Protein AF-A0A1V6TQ39-F1 (afdb_monomer_lite)

pLDDT: mean 83.2, std 12.75, range [43.53, 94.88]

Organism: NCBI:txid254877

Sequence (62 aa):
MNGYAERSGGMIITRMRMLALEGKLPKDLWLEFASAAVWLLNRTPSYIATENRWAIREHGIL

Structure (mmCIF, N/CA/C/O backbone):
data_AF-A0A1V6TQ39-F1
#
_entry.id   AF-A0A1V6TQ39-F1
#
loop_
_atom_site.group_PDB
_atom_site.id
_atom_site.type_symbol
_atom_site.label_atom_id
_atom_site.label_alt_id
_atom_site.label_comp_id
_atom_site.label_asym_id
_atom_site.label_entity_id
_atom_site.label_seq_id
_atom_site.pdbx_PDB_ins_code
_atom_site.Cartn_x
_atom_site.Cartn_y
_atom_site.Cartn_z
_atom_site.occupancy
_atom_site.B_iso_or_equiv
_atom_site.auth_seq_id
_atom_site.auth_comp_id
_atom_site.auth_asym_id
_atom_site.auth_atom_id
_atom_site.pdbx_PDB_model_num
ATOM 1 N N . MET A 1 1 ? 20.651 -8.118 -3.797 1.00 43.53 1 MET A N 1
ATOM 2 C CA . MET A 1 1 ? 19.369 -8.700 -4.244 1.00 43.53 1 MET A CA 1
ATOM 3 C C . MET A 1 1 ? 18.371 -8.428 -3.122 1.00 43.53 1 MET A C 1
ATOM 5 O O . MET A 1 1 ? 18.511 -9.058 -2.095 1.00 43.53 1 MET A O 1
ATOM 9 N N . ASN A 1 2 ? 17.549 -7.373 -3.236 1.00 53.84 2 ASN A N 1
ATOM 10 C CA . ASN A 1 2 ? 16.456 -7.016 -2.292 1.00 53.84 2 ASN A CA 1
ATOM 11 C C . ASN A 1 2 ? 15.574 -5.853 -2.797 1.00 53.84 2 ASN A C 1
ATOM 13 O O . ASN A 1 2 ? 14.444 -5.695 -2.347 1.00 53.84 2 ASN A O 1
ATOM 17 N N . GLY A 1 3 ? 16.015 -5.122 -3.828 1.00 59.16 3 GLY A N 1
ATOM 18 C CA . GLY A 1 3 ? 15.281 -3.959 -4.334 1.00 59.16 3 GLY A CA 1
ATOM 19 C C . GLY A 1 3 ? 13.869 -4.230 -4.869 1.00 59.16 3 GLY A C 1
ATOM 20 O O . GLY A 1 3 ? 13.090 -3.291 -4.967 1.00 59.16 3 GLY A O 1
ATOM 21 N N . TYR A 1 4 ? 13.507 -5.473 -5.211 1.00 60.41 4 TYR A N 1
ATOM 22 C CA . TYR A 1 4 ? 12.133 -5.795 -5.611 1.00 60.41 4 TYR A CA 1
ATOM 23 C C . TYR A 1 4 ? 11.203 -5.869 -4.392 1.00 60.41 4 TYR A C 1
ATOM 25 O O . TYR A 1 4 ? 10.247 -5.106 -4.323 1.00 60.41 4 TYR A O 1
ATOM 33 N N . ALA A 1 5 ? 11.540 -6.686 -3.388 1.00 60.84 5 ALA A N 1
ATOM 34 C CA . ALA A 1 5 ? 10.756 -6.832 -2.159 1.00 60.84 5 ALA A CA 1
ATOM 35 C C . ALA A 1 5 ? 10.645 -5.516 -1.364 1.00 60.84 5 ALA A C 1
ATOM 37 O O . ALA A 1 5 ? 9.570 -5.173 -0.871 1.00 60.84 5 ALA A O 1
ATOM 38 N N . GLU A 1 6 ? 11.724 -4.729 -1.301 1.00 64.75 6 GLU A N 1
ATOM 39 C CA . GLU A 1 6 ? 11.724 -3.417 -0.634 1.00 64.75 6 GLU A CA 1
ATOM 40 C C . GLU A 1 6 ? 10.767 -2.427 -1.323 1.00 64.75 6 GLU A C 1
ATOM 42 O O . GLU A 1 6 ? 10.023 -1.696 -0.663 1.00 64.75 6 GLU A O 1
ATOM 47 N N . ARG A 1 7 ? 10.718 -2.444 -2.664 1.00 72.69 7 ARG A N 1
ATOM 48 C CA . ARG A 1 7 ? 9.770 -1.632 -3.446 1.00 72.69 7 ARG A CA 1
ATOM 49 C C . ARG A 1 7 ? 8.334 -2.133 -3.296 1.00 72.69 7 ARG A C 1
ATOM 51 O O . ARG A 1 7 ? 7.418 -1.311 -3.215 1.00 72.69 7 ARG A O 1
ATOM 58 N N . SER A 1 8 ? 8.132 -3.448 -3.218 1.00 77.75 8 SER A N 1
ATOM 59 C CA . SER A 1 8 ? 6.826 -4.068 -2.970 1.00 77.75 8 SER A CA 1
ATOM 60 C C . SER A 1 8 ? 6.234 -3.626 -1.632 1.00 77.75 8 SER A C 1
ATOM 62 O O . SER A 1 8 ? 5.093 -3.161 -1.591 1.00 77.75 8 SER A O 1
ATOM 64 N N . GLY A 1 9 ? 7.024 -3.684 -0.555 1.00 84.25 9 GLY A N 1
ATOM 65 C CA . GLY A 1 9 ? 6.594 -3.267 0.782 1.00 84.25 9 GLY A CA 1
ATOM 66 C C . GLY A 1 9 ? 6.197 -1.789 0.842 1.00 84.25 9 GLY A C 1
ATOM 67 O O . GLY A 1 9 ? 5.128 -1.451 1.358 1.00 84.25 9 GLY A O 1
ATOM 68 N N . GLY A 1 10 ? 6.997 -0.904 0.235 1.00 88.06 10 GLY A N 1
ATOM 69 C CA . GLY A 1 10 ? 6.678 0.526 0.158 1.00 88.06 10 GLY A CA 1
ATOM 70 C C . GLY A 1 10 ? 5.374 0.820 -0.597 1.00 88.06 10 GLY A C 1
ATOM 71 O O . GLY A 1 10 ? 4.588 1.677 -0.179 1.00 88.06 10 GLY A O 1
ATOM 72 N N . MET A 1 11 ? 5.101 0.080 -1.675 1.00 87.94 11 MET A N 1
ATOM 73 C CA . MET A 1 11 ? 3.875 0.234 -2.464 1.00 87.94 11 MET A CA 1
ATOM 74 C C . MET A 1 11 ? 2.629 -0.203 -1.682 1.00 87.94 11 MET A C 1
ATOM 76 O O . MET A 1 11 ? 1.613 0.498 -1.708 1.00 87.94 11 MET A O 1
ATOM 80 N N . ILE A 1 12 ? 2.720 -1.316 -0.945 1.00 91.06 12 ILE A N 1
ATOM 81 C CA . ILE A 1 12 ? 1.634 -1.814 -0.088 1.00 91.06 12 ILE A CA 1
ATOM 82 C C . ILE A 1 12 ? 1.316 -0.785 1.002 1.00 91.06 12 ILE A C 1
ATOM 84 O O . ILE A 1 12 ? 0.169 -0.349 1.101 1.00 91.06 12 ILE A O 1
ATOM 88 N N . ILE A 1 13 ? 2.323 -0.301 1.742 1.00 92.44 13 ILE A N 1
ATOM 89 C CA . ILE A 1 13 ? 2.134 0.709 2.804 1.00 92.44 13 ILE A CA 1
ATOM 90 C C . ILE A 1 13 ? 1.511 1.993 2.244 1.00 92.44 13 ILE A C 1
ATOM 92 O O . ILE A 1 13 ? 0.626 2.585 2.865 1.00 92.44 13 ILE A O 1
ATOM 96 N N . THR A 1 14 ? 1.945 2.424 1.059 1.00 93.00 14 THR A N 1
ATOM 97 C CA . THR A 1 14 ? 1.395 3.617 0.403 1.00 93.00 14 THR A CA 1
ATOM 98 C C . THR A 1 14 ? -0.088 3.436 0.086 1.00 93.00 14 THR A C 1
ATOM 100 O O . THR A 1 14 ? -0.889 4.326 0.371 1.00 93.00 14 THR A O 1
ATOM 103 N N . ARG A 1 15 ? -0.487 2.272 -0.442 1.00 91.50 15 ARG A N 1
ATOM 104 C CA . ARG A 1 15 ? -1.898 1.974 -0.723 1.00 91.50 15 ARG A CA 1
ATOM 105 C C . ARG A 1 15 ? -2.739 1.852 0.542 1.00 91.50 15 ARG A C 1
ATOM 107 O O . ARG A 1 15 ? -3.831 2.407 0.573 1.00 91.50 15 ARG A O 1
ATOM 114 N N . MET A 1 16 ? -2.216 1.227 1.595 1.00 94.69 16 MET A N 1
ATOM 115 C CA . MET A 1 16 ? -2.889 1.173 2.899 1.00 94.69 16 MET A CA 1
ATOM 116 C C . MET A 1 16 ? -3.156 2.574 3.457 1.00 94.69 16 MET A C 1
ATOM 118 O O . MET A 1 16 ? -4.256 2.864 3.919 1.00 94.69 16 MET A O 1
ATOM 122 N N . ARG A 1 17 ? -2.170 3.478 3.359 1.00 93.38 17 ARG A N 1
ATOM 123 C CA . ARG A 1 17 ? -2.329 4.879 3.776 1.00 93.38 17 ARG A CA 1
ATOM 124 C C . ARG A 1 17 ? -3.383 5.610 2.954 1.00 93.38 17 ARG A C 1
ATOM 126 O O . ARG A 1 17 ? -4.164 6.349 3.537 1.00 93.38 17 ARG A O 1
ATOM 133 N N . MET A 1 18 ? -3.426 5.394 1.640 1.00 92.88 18 MET A N 1
ATOM 134 C CA . MET A 1 18 ? -4.463 5.978 0.782 1.00 92.88 18 MET A CA 1
ATOM 135 C C . MET A 1 18 ? -5.859 5.483 1.175 1.00 92.88 18 MET A C 1
ATOM 137 O O . MET A 1 18 ? -6.762 6.297 1.324 1.00 92.88 18 MET A O 1
ATOM 141 N N . LEU A 1 19 ? -6.029 4.179 1.418 1.00 92.12 19 LEU A N 1
ATOM 142 C CA . LEU A 1 19 ? -7.306 3.618 1.878 1.00 92.12 19 LEU A CA 1
ATOM 143 C C . LEU A 1 19 ? -7.756 4.231 3.213 1.00 92.12 19 LEU A C 1
ATOM 145 O O . LEU A 1 19 ? -8.924 4.578 3.363 1.00 92.12 19 LEU A O 1
ATOM 149 N N . ALA A 1 20 ? -6.830 4.418 4.155 1.00 92.88 20 ALA A N 1
ATOM 150 C CA . ALA A 1 20 ? -7.133 5.015 5.452 1.00 92.88 20 ALA A CA 1
ATOM 151 C C . ALA A 1 20 ? -7.457 6.520 5.357 1.00 92.88 20 ALA A C 1
ATOM 153 O O . ALA A 1 20 ? -8.483 6.967 5.866 1.00 92.88 20 ALA A O 1
ATOM 154 N N . LEU A 1 21 ? -6.578 7.304 4.722 1.00 93.00 21 LEU A N 1
ATOM 155 C CA . LEU A 1 21 ? -6.649 8.769 4.708 1.00 93.00 21 LEU A CA 1
ATOM 156 C C . LEU A 1 21 ? -7.710 9.286 3.733 1.00 93.00 21 LEU A C 1
ATOM 158 O O . LEU A 1 21 ? -8.580 10.057 4.131 1.00 93.00 21 LEU A O 1
ATOM 162 N N . GLU A 1 22 ? -7.674 8.828 2.480 1.00 91.25 22 GLU A N 1
ATOM 163 C CA . GLU A 1 22 ? -8.609 9.284 1.443 1.00 91.25 22 GLU A CA 1
ATOM 164 C C . GLU A 1 22 ? -9.985 8.638 1.623 1.00 91.25 22 GLU A C 1
ATOM 166 O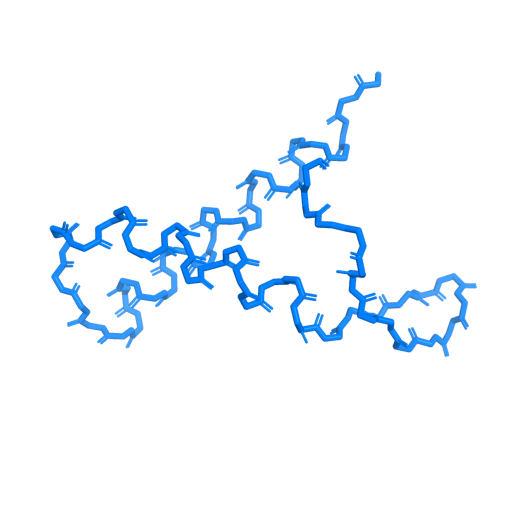 O . GLU A 1 22 ? -11.013 9.288 1.440 1.00 91.25 22 GLU A O 1
ATOM 171 N N . GLY A 1 23 ? -10.013 7.369 2.047 1.00 87.19 23 GLY A N 1
ATOM 172 C CA . GLY A 1 23 ? -11.255 6.659 2.352 1.00 87.19 23 GLY A CA 1
ATOM 173 C C . GLY A 1 23 ? -11.938 7.128 3.639 1.00 87.19 23 GLY A C 1
ATOM 174 O O . GLY A 1 23 ? -13.077 6.736 3.885 1.00 87.19 23 GLY A O 1
ATOM 175 N N . LYS A 1 24 ? -11.269 7.960 4.456 1.00 91.25 24 LYS A N 1
ATOM 176 C CA . LYS A 1 24 ? -11.740 8.412 5.780 1.00 91.25 24 LYS A CA 1
ATOM 177 C C . LYS A 1 24 ? -12.175 7.243 6.672 1.00 91.25 24 LYS A C 1
ATOM 179 O O . LYS A 1 24 ? -13.162 7.334 7.402 1.00 91.25 24 LYS A O 1
ATOM 184 N N . LEU A 1 25 ? -11.444 6.134 6.583 1.00 91.75 25 LEU A N 1
ATOM 185 C CA . LEU A 1 25 ? -11.758 4.898 7.290 1.00 91.75 25 LEU A CA 1
ATOM 186 C C . LEU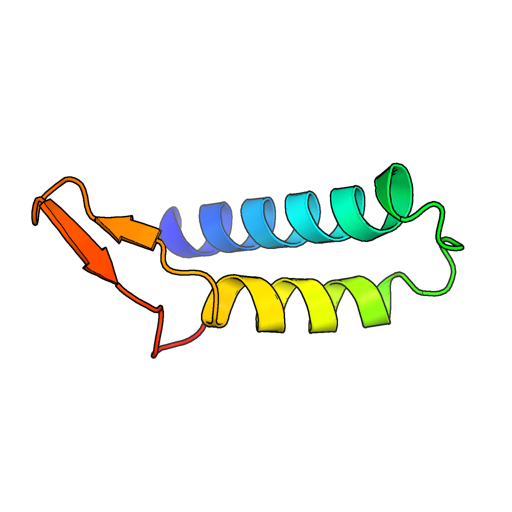 A 1 25 ? -11.056 4.862 8.659 1.00 91.75 25 LEU A C 1
ATOM 188 O O . LEU A 1 25 ? -9.960 5.413 8.808 1.00 91.75 25 LEU A O 1
ATOM 192 N N . PRO A 1 26 ? -11.660 4.215 9.671 1.00 93.25 26 PRO A N 1
ATOM 193 C CA . PRO A 1 26 ? -11.047 4.082 10.988 1.00 93.25 26 PRO A CA 1
ATOM 194 C C . PRO A 1 26 ? -9.740 3.286 10.913 1.00 93.25 26 PRO A C 1
ATOM 196 O O . PRO A 1 26 ? -9.623 2.313 10.167 1.00 93.25 26 PRO A O 1
ATOM 199 N N . LYS A 1 27 ? -8.751 3.688 11.721 1.00 87.94 27 LYS A N 1
ATOM 200 C CA . LYS A 1 27 ? -7.426 3.045 11.754 1.00 87.94 27 LYS A CA 1
ATOM 201 C C . LYS A 1 27 ? -7.464 1.598 12.240 1.00 87.94 27 LYS A C 1
ATOM 203 O O . LYS A 1 27 ? -6.533 0.862 11.939 1.00 87.94 27 LYS A O 1
ATOM 208 N N . ASP A 1 28 ? -8.515 1.195 12.948 1.00 93.62 28 ASP A N 1
ATOM 209 C CA . ASP A 1 28 ? -8.673 -0.173 13.449 1.00 93.62 28 ASP A CA 1
ATOM 210 C C . ASP A 1 28 ? -8.744 -1.208 12.314 1.00 93.62 28 ASP A C 1
ATOM 212 O O . ASP A 1 28 ? -8.400 -2.364 12.523 1.00 93.62 28 ASP A O 1
ATOM 216 N N . LEU A 1 29 ? -9.082 -0.775 11.091 1.00 94.19 29 LEU A N 1
ATOM 217 C CA . LEU A 1 29 ? -9.120 -1.603 9.879 1.00 94.19 29 LEU A CA 1
ATOM 218 C C . LEU A 1 29 ? -7.748 -1.756 9.188 1.00 94.19 29 LEU A C 1
ATOM 220 O O . LEU A 1 29 ? -7.658 -2.028 7.989 1.00 94.19 29 LEU A O 1
ATOM 224 N N . TRP A 1 30 ? -6.646 -1.509 9.902 1.00 90.31 30 TRP A N 1
ATOM 225 C CA . TRP A 1 30 ? -5.306 -1.489 9.307 1.00 90.31 30 TRP A CA 1
ATOM 226 C C . TRP A 1 30 ? -4.917 -2.821 8.650 1.00 90.31 30 TRP A C 1
ATOM 228 O O . TRP A 1 30 ? -4.278 -2.820 7.597 1.00 90.31 30 TRP A O 1
ATOM 238 N N . LEU A 1 31 ? -5.314 -3.956 9.234 1.00 91.94 31 LEU A N 1
ATOM 239 C CA . LEU A 1 31 ? -5.038 -5.283 8.670 1.00 91.94 31 LEU A CA 1
ATOM 240 C C . LEU A 1 31 ? -5.831 -5.514 7.376 1.00 91.94 31 LEU A C 1
ATOM 242 O O . LEU A 1 31 ? -5.293 -6.011 6.386 1.00 91.94 31 LEU A O 1
ATOM 246 N N . GLU A 1 32 ? -7.080 -5.070 7.344 1.00 94.50 32 GLU A N 1
ATOM 247 C CA . GLU A 1 32 ? -7.986 -5.140 6.205 1.00 94.50 32 GLU A CA 1
ATOM 248 C C . GLU A 1 32 ? -7.478 -4.263 5.058 1.00 94.50 32 GLU A C 1
ATOM 250 O O . GLU A 1 32 ? -7.526 -4.669 3.893 1.00 94.50 32 GLU A O 1
ATOM 255 N N . PHE A 1 33 ? -6.901 -3.098 5.371 1.00 94.88 33 PHE A N 1
ATOM 256 C CA . PHE A 1 33 ? -6.236 -2.264 4.372 1.00 94.88 33 PHE A CA 1
ATOM 257 C C . PHE A 1 33 ? -5.038 -2.971 3.747 1.00 94.88 33 PHE A C 1
ATOM 259 O O . PHE A 1 33 ? -4.800 -2.779 2.556 1.00 94.88 33 PHE A O 1
ATOM 266 N N . ALA A 1 34 ? -4.294 -3.789 4.500 1.00 92.44 34 ALA A N 1
ATOM 267 C CA . ALA A 1 34 ? -3.179 -4.558 3.948 1.00 92.44 34 ALA A CA 1
ATOM 268 C C . ALA A 1 34 ? -3.680 -5.575 2.915 1.00 92.44 34 ALA A C 1
ATOM 270 O O . ALA A 1 34 ? -3.191 -5.602 1.782 1.00 92.44 34 ALA A O 1
ATOM 271 N N . SER A 1 35 ? -4.703 -6.360 3.268 1.00 93.19 35 SER A N 1
ATOM 272 C CA . SER A 1 35 ? -5.313 -7.333 2.355 1.00 93.19 35 SER A CA 1
ATOM 273 C C . SER A 1 35 ? -5.909 -6.660 1.116 1.00 93.19 35 SER A C 1
ATOM 275 O O . SER A 1 35 ? -5.658 -7.105 -0.007 1.00 93.19 35 SER A O 1
ATOM 277 N N . ALA A 1 36 ? -6.636 -5.553 1.295 1.00 93.19 36 ALA A N 1
ATOM 278 C CA . ALA A 1 36 ? -7.207 -4.784 0.193 1.00 93.19 36 ALA A CA 1
ATOM 279 C C . ALA A 1 36 ? -6.122 -4.170 -0.707 1.00 93.19 36 ALA A C 1
ATOM 281 O O . ALA A 1 36 ? -6.228 -4.233 -1.931 1.00 93.19 36 ALA A O 1
ATOM 282 N N . ALA A 1 37 ? -5.052 -3.624 -0.123 1.00 92.38 37 ALA A N 1
ATOM 283 C CA . ALA A 1 37 ? -3.922 -3.068 -0.860 1.00 92.38 37 ALA A CA 1
ATOM 284 C C . ALA A 1 37 ? -3.237 -4.127 -1.729 1.00 92.38 37 ALA A C 1
ATOM 286 O O . ALA A 1 37 ? -3.014 -3.884 -2.915 1.00 92.38 37 ALA A O 1
ATOM 287 N N . VAL A 1 38 ? -2.944 -5.306 -1.169 1.00 90.62 38 VAL A N 1
ATOM 288 C CA . VAL A 1 38 ? -2.341 -6.421 -1.916 1.00 90.62 38 VAL A CA 1
ATOM 289 C C . VAL A 1 38 ? -3.263 -6.876 -3.046 1.00 90.62 38 VAL A C 1
ATOM 291 O O . VAL A 1 38 ? -2.819 -7.017 -4.187 1.00 90.62 38 VAL A O 1
ATOM 294 N N . TRP A 1 39 ? -4.555 -7.048 -2.759 1.00 89.44 39 TRP A N 1
ATOM 295 C CA . TRP A 1 39 ? -5.541 -7.453 -3.760 1.00 89.44 39 TRP A CA 1
ATOM 296 C C . TRP A 1 39 ? -5.641 -6.450 -4.917 1.00 89.44 39 TRP A C 1
ATOM 298 O O . TRP A 1 39 ? -5.586 -6.844 -6.084 1.00 89.44 39 TRP A O 1
ATOM 308 N N . LEU A 1 40 ? -5.722 -5.152 -4.607 1.00 90.12 40 LEU A N 1
ATOM 309 C CA . LEU A 1 40 ? -5.793 -4.082 -5.604 1.00 90.12 40 LEU A CA 1
ATOM 310 C C . LEU A 1 40 ? -4.524 -4.015 -6.448 1.00 90.12 40 LEU A C 1
ATOM 312 O O . LEU A 1 40 ? -4.606 -3.913 -7.669 1.00 90.12 40 LEU A O 1
ATOM 316 N N . LEU A 1 41 ? -3.352 -4.075 -5.822 1.00 87.19 41 LEU A N 1
ATOM 317 C CA . LEU A 1 41 ? -2.072 -3.977 -6.522 1.00 87.19 41 LEU A CA 1
ATOM 318 C C . LEU A 1 41 ? -1.816 -5.172 -7.452 1.00 87.19 41 LEU A C 1
ATOM 320 O O . LEU A 1 41 ? -1.245 -4.980 -8.522 1.00 87.19 41 LEU A O 1
ATOM 324 N N . ASN A 1 42 ? -2.281 -6.372 -7.097 1.00 86.31 42 ASN A N 1
ATOM 325 C CA . ASN A 1 42 ? -2.200 -7.540 -7.981 1.00 86.31 42 ASN A CA 1
ATOM 326 C C . ASN A 1 42 ? -3.145 -7.438 -9.187 1.00 86.31 42 ASN A C 1
ATOM 328 O O . ASN A 1 42 ? -2.886 -8.043 -10.221 1.00 86.31 42 ASN A O 1
ATOM 332 N N . ARG A 1 43 ? -4.234 -6.667 -9.080 1.00 84.94 43 ARG A N 1
ATOM 333 C CA . ARG A 1 43 ? -5.243 -6.520 -10.145 1.00 84.94 43 ARG A CA 1
ATOM 334 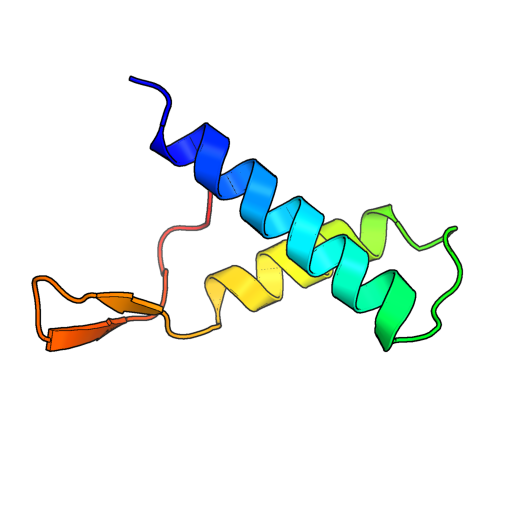C C . ARG A 1 43 ? -5.140 -5.221 -10.934 1.00 84.94 43 ARG A C 1
ATOM 336 O O . ARG A 1 43 ? -5.767 -5.101 -11.981 1.00 84.94 43 ARG A O 1
ATOM 343 N N . THR A 1 44 ? -4.369 -4.254 -10.451 1.00 85.56 44 THR A N 1
ATOM 344 C CA . THR A 1 44 ? -4.177 -2.976 -11.134 1.00 85.56 44 THR A CA 1
ATOM 345 C C . THR A 1 44 ? -3.128 -3.152 -12.230 1.00 85.56 44 THR A C 1
ATOM 347 O O . THR A 1 44 ? -1.978 -3.480 -11.916 1.00 85.56 44 THR A O 1
ATOM 350 N N . PRO A 1 45 ? -3.479 -2.921 -13.508 1.00 84.00 45 PRO A N 1
ATOM 351 C CA . PRO A 1 45 ? -2.511 -2.956 -14.589 1.00 84.00 45 PRO A CA 1
ATOM 352 C C . PRO A 1 45 ? -1.373 -1.979 -14.299 1.00 84.00 45 PRO A C 1
ATOM 354 O O . PRO A 1 45 ? -1.596 -0.812 -13.977 1.00 84.00 45 PRO A O 1
ATOM 357 N N . SER A 1 46 ? -0.145 -2.463 -14.410 1.00 83.12 46 SER A N 1
ATOM 358 C CA . SER A 1 46 ? 1.058 -1.649 -14.325 1.00 83.12 46 SER A CA 1
ATOM 359 C C . SER A 1 46 ? 1.642 -1.497 -15.719 1.00 83.12 46 SER A C 1
ATOM 361 O O . SER A 1 46 ? 1.727 -2.463 -16.479 1.00 83.12 46 SER A O 1
ATOM 363 N N . TYR A 1 47 ? 2.042 -0.279 -16.056 1.00 83.94 47 TYR A N 1
ATOM 364 C CA . TYR A 1 47 ? 2.701 -0.010 -17.320 1.00 83.94 47 TYR A CA 1
ATOM 365 C C . TYR A 1 47 ? 4.166 -0.461 -17.256 1.00 83.94 47 TYR A C 1
ATOM 367 O O . TYR A 1 47 ? 4.934 0.004 -16.409 1.00 83.94 47 TYR A O 1
ATOM 375 N N . ILE A 1 48 ? 4.546 -1.379 -18.143 1.00 84.12 48 ILE A N 1
ATOM 376 C CA . ILE A 1 48 ? 5.916 -1.863 -18.308 1.00 84.12 48 ILE A CA 1
ATOM 377 C C . ILE A 1 48 ? 6.568 -1.021 -19.405 1.00 84.12 48 ILE A C 1
ATOM 379 O O . ILE A 1 48 ? 6.395 -1.280 -20.595 1.00 84.12 48 ILE A O 1
ATOM 383 N N . ALA A 1 49 ? 7.321 0.001 -18.995 1.00 85.50 49 ALA A N 1
ATOM 384 C CA . ALA A 1 49 ? 7.923 0.968 -19.914 1.00 85.50 49 ALA A CA 1
ATOM 385 C C . ALA A 1 49 ? 8.909 0.335 -20.909 1.00 85.50 49 ALA A C 1
ATOM 387 O O . ALA A 1 49 ? 8.982 0.773 -22.052 1.00 85.50 49 ALA A O 1
ATOM 388 N N . THR A 1 50 ? 9.628 -0.716 -20.502 1.00 87.88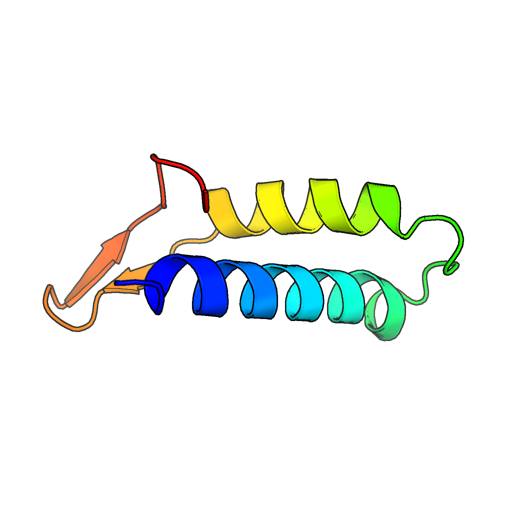 50 THR A N 1
ATOM 389 C CA . THR A 1 50 ? 10.571 -1.445 -21.368 1.00 87.88 50 THR A CA 1
ATOM 390 C C . THR A 1 50 ? 9.885 -2.194 -22.507 1.00 87.88 50 THR A C 1
ATOM 392 O O . THR A 1 50 ? 10.509 -2.448 -23.528 1.00 87.88 50 THR A O 1
ATOM 395 N N . GLU A 1 51 ? 8.609 -2.537 -22.338 1.00 87.31 51 GLU A N 1
ATOM 396 C CA . GLU A 1 51 ? 7.822 -3.326 -23.292 1.00 87.31 51 GLU A CA 1
ATOM 397 C C . GLU A 1 51 ? 6.678 -2.513 -23.920 1.00 87.31 51 GLU A C 1
ATOM 399 O O . GLU A 1 51 ? 5.895 -3.057 -24.694 1.00 87.31 51 GLU A O 1
ATOM 404 N N . ASN A 1 52 ? 6.555 -1.222 -23.581 1.00 90.50 52 ASN A N 1
ATOM 405 C CA . ASN A 1 52 ? 5.481 -0.326 -24.026 1.00 90.50 52 ASN A CA 1
ATOM 406 C C . ASN A 1 52 ? 4.075 -0.951 -23.904 1.00 90.50 52 ASN A C 1
ATOM 408 O O . ASN A 1 52 ? 3.244 -0.850 -24.809 1.00 90.50 52 ASN A O 1
ATOM 412 N N . ARG A 1 53 ? 3.804 -1.645 -22.789 1.00 87.06 53 ARG A N 1
ATOM 413 C CA . ARG A 1 53 ? 2.536 -2.362 -22.588 1.00 87.06 53 ARG A CA 1
ATOM 414 C C . ARG A 1 53 ? 2.028 -2.303 -21.158 1.00 87.06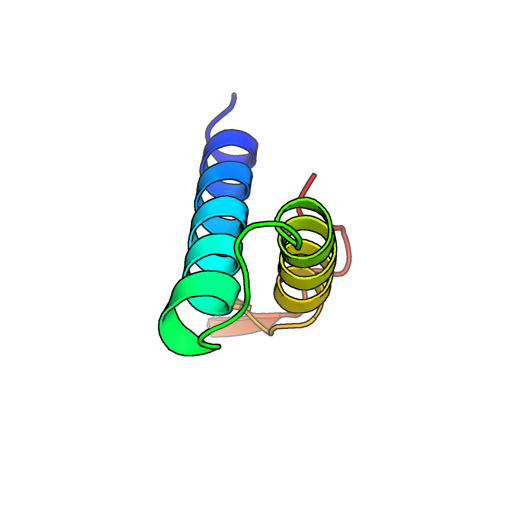 53 ARG A C 1
ATOM 416 O O . ARG A 1 53 ? 2.787 -2.137 -20.208 1.00 87.06 53 ARG A O 1
ATOM 423 N N . TRP A 1 54 ? 0.725 -2.508 -21.012 1.00 84.50 54 TRP A N 1
ATOM 424 C CA . TRP A 1 54 ? 0.079 -2.722 -19.722 1.00 84.50 54 TRP A CA 1
ATOM 425 C C . TRP A 1 54 ? 0.068 -4.210 -19.380 1.00 84.50 54 TRP A C 1
ATOM 427 O O . TRP A 1 54 ? -0.291 -5.040 -20.217 1.00 84.50 54 TRP A O 1
ATOM 437 N N . ALA A 1 55 ? 0.443 -4.544 -18.148 1.00 83.06 55 ALA A N 1
ATOM 438 C CA . ALA A 1 55 ? 0.416 -5.911 -17.643 1.00 83.06 55 ALA A CA 1
ATOM 439 C C . ALA A 1 55 ? -0.206 -5.966 -16.246 1.00 83.06 55 ALA A C 1
ATOM 441 O O . ALA A 1 55 ? 0.028 -5.092 -15.410 1.00 83.06 55 ALA A O 1
ATOM 442 N N . ILE A 1 56 ? -0.986 -7.013 -15.991 1.00 81.56 56 ILE A N 1
ATOM 443 C CA . ILE A 1 56 ? -1.474 -7.350 -14.653 1.00 81.56 56 ILE A CA 1
ATOM 444 C C . ILE A 1 56 ? -0.421 -8.246 -13.999 1.00 81.56 56 ILE A C 1
ATOM 446 O O . ILE A 1 56 ? 0.172 -9.100 -14.658 1.00 81.56 56 ILE A O 1
ATOM 450 N N . ARG A 1 57 ? -0.152 -8.034 -12.711 1.00 70.12 57 ARG A N 1
ATOM 451 C CA . ARG A 1 57 ? 0.816 -8.843 -11.967 1.00 70.12 57 ARG A CA 1
ATOM 452 C C . ARG A 1 57 ? 0.153 -10.157 -11.556 1.00 70.12 57 ARG A C 1
ATOM 454 O O . ARG A 1 57 ? -0.454 -10.240 -10.496 1.00 70.12 57 ARG A O 1
ATOM 461 N N . GLU A 1 58 ? 0.236 -11.163 -12.425 1.00 60.78 58 GLU A N 1
ATOM 462 C CA . GLU A 1 58 ? -0.357 -12.490 -12.182 1.00 60.78 58 GLU A CA 1
ATOM 463 C C . GLU A 1 58 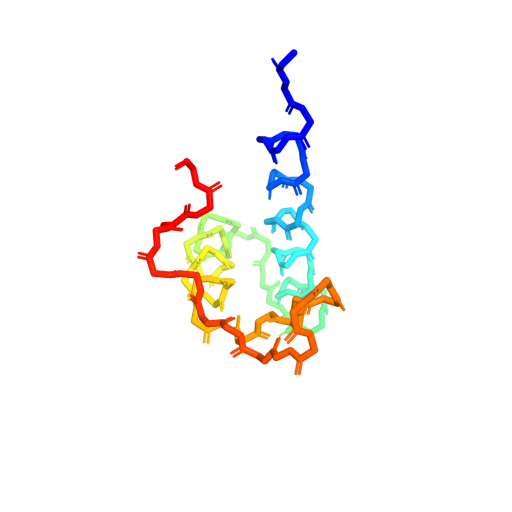? 0.379 -13.282 -11.091 1.00 60.78 58 GLU A C 1
ATOM 465 O O . GLU A 1 58 ? -0.235 -14.050 -10.352 1.00 60.78 58 GLU A O 1
ATOM 470 N N . HIS A 1 59 ? 1.679 -13.033 -10.925 1.00 61.47 59 HIS A N 1
ATOM 471 C CA . HIS A 1 59 ? 2.458 -13.495 -9.781 1.00 61.47 59 HIS A CA 1
ATOM 472 C C . HIS A 1 59 ? 2.511 -12.356 -8.761 1.00 61.47 59 HIS A C 1
ATOM 474 O O . HIS A 1 59 ? 3.007 -11.273 -9.072 1.00 61.47 59 HIS A O 1
ATOM 480 N N . GLY A 1 60 ? 1.909 -12.575 -7.589 1.00 59.09 60 GLY A N 1
ATOM 481 C CA . GLY A 1 60 ? 1.684 -11.551 -6.570 1.00 59.09 60 GLY A CA 1
ATOM 482 C C . GLY A 1 60 ? 2.940 -10.789 -6.126 1.00 59.09 60 GLY A C 1
ATOM 483 O O . GLY A 1 60 ? 4.067 -11.131 -6.453 1.00 59.09 60 GLY A O 1
ATOM 484 N N . ILE A 1 61 ? 2.741 -9.719 -5.358 1.00 61.94 61 ILE A N 1
ATOM 485 C CA . ILE A 1 61 ? 3.789 -8.763 -4.934 1.00 61.94 61 ILE A CA 1
ATOM 486 C C . ILE A 1 61 ? 4.844 -9.323 -3.945 1.00 61.94 61 ILE A C 1
ATOM 488 O O . ILE A 1 61 ? 5.561 -8.529 -3.328 1.00 61.94 61 ILE A O 1
ATOM 492 N N . LEU A 1 62 ? 4.941 -10.646 -3.778 1.00 54.94 62 LEU A N 1
ATOM 493 C CA . LEU A 1 62 ? 5.811 -11.337 -2.819 1.00 54.94 62 LEU A CA 1
ATOM 494 C C . LEU A 1 62 ? 6.703 -12.361 -3.522 1.00 54.94 62 LEU A C 1
ATOM 496 O O . LEU A 1 62 ? 6.152 -13.170 -4.298 1.00 54.94 62 LEU A O 1
#

Radius of gyration: 13.0 Å; chains: 1; bounding box: 31×23×38 Å

Foldseek 3Di:
DCVLLVVLVVQLVVQLCCCCPVVVDDCVCSVVSSVVSQVCQQADWDQDPVVRDTDRNPPTSD

Secondary structure (DSSP, 8-state):
--HHHHHHHHHHHHHHHHHHHTTT--GGGHHHHHHHHHHHHHHS-EEEGGGTEEE--SS---